Protein AF-A0A5Z0FAA7-F1 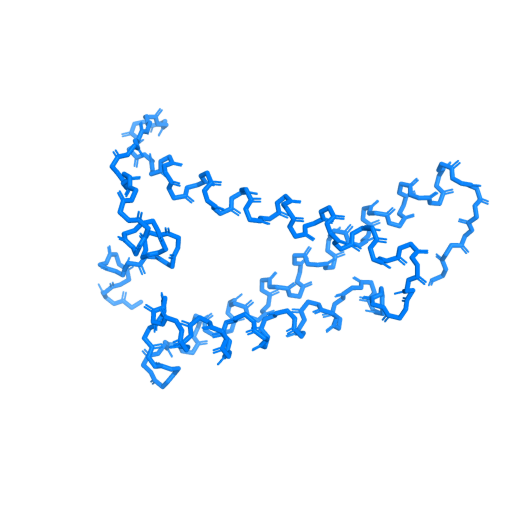(afdb_monomer_lite)

InterPro domains:
  IPR009898 Protein of unknown function DUF1440 [PF07274] (6-116)

Radius of gyration: 17.25 Å; chains: 1; bounding box: 45×29×44 Å

pLDDT: mean 91.96, std 7.41, range [58.94, 97.56]

Foldseek 3Di:
DVCPVVDDALLLVVCVVVVHDQQDWDDDPNDTDRPSSVCSVVVVLVVVLVVCLVVCVVPVVCCPVHNLVVLQVCLCCPVVPPCVVVVSDPHPVPDDPVRNVCSSVVSSVSSNVSSVVSQVVCCVVVVDHDD

Sequence (131 aa):
PADALERVTPPKIFLEQLGLPTDWTYMFSGMQMPLSIFIVHVGFSIIFGVAYCMIAEKWHRITMWQGAVFGFFVYLFAHVIIMPLIAEVPPLSEIPFDEHLSEIFGHIVWLWGMEIVRRDIRNRITKEIEE

Secondary structure (DSSP, 8-state):
-TTTTTPPPHHHHHHHHTT-----EEEETTEEEEHHHHHHHHHHHHHHHHHHHHHHTT-GGGGTTTTHHHHHHHHIIIIIIIHHHTTSS--TTTS-HHHHHHHHHHHHHHHHHHHHHHHHHHHHHH-----

Structure (mmCIF, N/CA/C/O backbone):
data_AF-A0A5Z0FAA7-F1
#
_entry.id   AF-A0A5Z0FAA7-F1
#
loop_
_atom_site.group_PDB
_atom_site.id
_atom_site.type_symbol
_atom_site.label_atom_id
_atom_site.label_alt_id
_atom_site.label_comp_id
_atom_site.label_asym_id
_atom_site.label_entity_id
_atom_site.label_seq_id
_atom_site.pdbx_PDB_ins_code
_atom_site.Cartn_x
_atom_site.Cartn_y
_atom_site.Cartn_z
_atom_site.occupancy
_atom_site.B_iso_or_equiv
_atom_site.auth_seq_id
_atom_site.auth_comp_id
_atom_site.auth_asym_id
_atom_site.auth_atom_id
_atom_site.pdbx_PDB_model_num
ATOM 1 N N . PRO A 1 1 ? 10.559 -15.622 -10.591 1.00 58.94 1 PRO A N 1
ATOM 2 C CA . PRO A 1 1 ? 10.719 -16.097 -11.992 1.00 58.94 1 PRO A CA 1
ATOM 3 C C . PRO A 1 1 ? 11.914 -15.372 -12.638 1.00 58.94 1 PRO A C 1
ATOM 5 O O . PRO A 1 1 ? 12.379 -14.390 -12.065 1.00 58.94 1 PRO A O 1
ATOM 8 N N . ALA A 1 2 ? 12.477 -15.892 -13.734 1.00 63.31 2 ALA A N 1
ATOM 9 C CA . ALA A 1 2 ? 13.756 -15.404 -14.278 1.00 63.31 2 ALA A CA 1
ATOM 10 C C . ALA A 1 2 ? 13.716 -13.938 -14.766 1.00 63.31 2 ALA A C 1
ATOM 12 O O . ALA A 1 2 ? 14.742 -13.271 -14.772 1.00 63.31 2 ALA A O 1
ATOM 13 N N . ASP A 1 3 ? 12.528 -13.436 -15.096 1.00 69.62 3 ASP A N 1
ATOM 14 C CA . ASP A 1 3 ? 12.212 -12.078 -15.560 1.00 69.62 3 ASP A CA 1
ATOM 15 C C . ASP A 1 3 ? 11.915 -11.083 -14.422 1.00 69.62 3 ASP A C 1
ATOM 17 O O . ASP A 1 3 ? 11.668 -9.909 -14.676 1.00 69.62 3 ASP A O 1
ATOM 21 N N . ALA A 1 4 ? 11.911 -11.519 -13.157 1.00 66.12 4 ALA A N 1
ATOM 22 C CA . ALA A 1 4 ? 11.438 -10.692 -12.041 1.00 66.12 4 ALA A CA 1
ATOM 23 C C . ALA A 1 4 ? 12.217 -9.372 -11.874 1.00 66.12 4 ALA A C 1
ATOM 25 O O . ALA A 1 4 ? 11.662 -8.392 -11.388 1.00 66.12 4 ALA A O 1
ATOM 26 N N . LEU A 1 5 ? 13.487 -9.337 -12.290 1.00 68.56 5 LEU A N 1
ATOM 27 C CA . LEU A 1 5 ? 14.327 -8.135 -12.246 1.00 68.56 5 LEU A CA 1
ATOM 28 C C . LEU A 1 5 ? 14.037 -7.145 -13.385 1.00 68.56 5 LEU A C 1
ATOM 30 O O . LEU A 1 5 ? 14.441 -5.990 -13.299 1.00 68.56 5 LEU A O 1
ATOM 34 N N . GLU A 1 6 ? 13.356 -7.589 -14.440 1.00 72.94 6 GLU A N 1
ATOM 35 C CA . GLU A 1 6 ? 13.018 -6.777 -15.614 1.00 72.94 6 GLU A CA 1
ATOM 36 C C . GLU A 1 6 ? 11.605 -6.189 -15.525 1.00 72.94 6 GLU A C 1
ATOM 38 O O . GLU A 1 6 ? 11.244 -5.313 -16.314 1.00 72.94 6 GLU A O 1
ATOM 43 N N . ARG A 1 7 ? 10.800 -6.631 -14.548 1.00 74.12 7 ARG A N 1
ATOM 44 C CA . ARG A 1 7 ? 9.435 -6.134 -14.377 1.00 74.12 7 ARG A CA 1
ATOM 45 C C . ARG A 1 7 ? 9.415 -4.677 -13.958 1.00 74.12 7 ARG A C 1
ATOM 47 O O . ARG A 1 7 ? 10.068 -4.249 -13.006 1.00 74.12 7 ARG A O 1
ATOM 54 N N . VAL A 1 8 ? 8.590 -3.924 -14.670 1.00 83.62 8 VAL A N 1
ATOM 55 C CA . VAL A 1 8 ? 8.280 -2.539 -14.348 1.00 83.62 8 VAL A CA 1
ATOM 56 C C . VAL A 1 8 ? 7.220 -2.537 -13.254 1.00 83.62 8 VAL A C 1
ATOM 58 O O . VAL A 1 8 ? 6.223 -3.248 -13.346 1.00 83.62 8 VAL A O 1
ATOM 61 N N . THR A 1 9 ? 7.442 -1.756 -12.202 1.00 89.44 9 THR A N 1
ATOM 62 C CA . THR A 1 9 ? 6.490 -1.663 -11.096 1.00 89.44 9 THR A CA 1
ATOM 63 C C . THR A 1 9 ? 5.352 -0.697 -11.442 1.00 89.44 9 THR A C 1
ATOM 65 O O . THR A 1 9 ? 5.593 0.303 -12.129 1.00 89.44 9 THR A O 1
ATOM 68 N N . PRO A 1 10 ? 4.131 -0.914 -10.925 1.00 92.50 10 PRO A N 1
ATOM 69 C CA . PRO A 1 10 ? 3.013 -0.010 -11.186 1.00 92.50 10 PRO A CA 1
ATOM 70 C C . PRO A 1 10 ? 3.283 1.461 -10.828 1.00 92.50 10 PRO A C 1
ATOM 72 O O . PRO A 1 10 ? 2.966 2.324 -11.640 1.00 92.50 10 PRO A O 1
ATOM 75 N N . PRO A 1 11 ? 3.967 1.800 -9.710 1.00 94.25 11 PRO A N 1
ATOM 76 C CA . PRO A 1 11 ? 4.319 3.191 -9.423 1.00 94.25 11 PRO A CA 1
ATOM 77 C C . PRO A 1 11 ? 5.216 3.836 -10.486 1.00 94.25 11 PRO A C 1
ATOM 79 O O . PRO A 1 11 ? 5.132 5.042 -10.707 1.00 94.25 11 PRO A O 1
ATOM 82 N N . LYS A 1 12 ? 6.080 3.052 -11.146 1.00 94.12 12 LYS A N 1
ATOM 83 C CA . LYS A 1 12 ? 6.895 3.549 -12.256 1.00 94.12 12 LYS A CA 1
ATOM 84 C C . LYS A 1 12 ? 6.023 3.823 -13.484 1.00 94.12 12 LYS A C 1
ATOM 86 O O . LYS A 1 12 ? 6.138 4.906 -14.046 1.00 94.12 12 LYS A O 1
ATOM 91 N N . ILE A 1 13 ? 5.126 2.901 -13.845 1.00 94.81 13 ILE A N 1
ATOM 92 C CA . ILE A 1 13 ? 4.186 3.090 -14.965 1.00 94.81 13 ILE A CA 1
ATOM 93 C C . ILE A 1 13 ? 3.288 4.306 -14.711 1.00 94.81 13 ILE A C 1
ATOM 95 O O . ILE A 1 13 ? 3.133 5.144 -15.591 1.00 94.81 13 ILE A O 1
ATOM 99 N N . PHE A 1 14 ? 2.768 4.462 -13.494 1.00 95.25 14 PHE A N 1
ATOM 100 C CA . PHE A 1 14 ? 1.967 5.619 -13.093 1.00 95.25 14 PHE A CA 1
ATOM 101 C C . PHE A 1 14 ? 2.708 6.948 -13.315 1.00 95.25 14 PHE A C 1
ATOM 103 O O . PHE A 1 14 ? 2.160 7.885 -13.894 1.00 95.25 14 PHE A O 1
ATOM 110 N N . LEU A 1 15 ? 3.980 7.036 -12.909 1.00 96.31 15 LEU A N 1
ATOM 111 C CA . LEU A 1 15 ? 4.800 8.225 -13.165 1.00 96.31 15 LEU A CA 1
ATOM 112 C C . LEU A 1 15 ? 5.024 8.460 -14.664 1.00 96.31 15 LEU A C 1
ATOM 114 O O . LEU A 1 15 ? 4.906 9.599 -15.115 1.00 96.31 15 LEU A O 1
ATOM 118 N N . GLU A 1 16 ? 5.297 7.407 -15.438 1.00 95.81 16 GLU A N 1
ATOM 119 C CA . GLU A 1 16 ? 5.469 7.492 -16.895 1.00 95.81 16 GLU A CA 1
ATOM 120 C C . GLU A 1 16 ? 4.192 7.989 -17.589 1.00 95.81 16 GLU A C 1
ATOM 122 O O . GLU A 1 16 ? 4.263 8.879 -18.438 1.00 95.81 16 GLU A O 1
ATOM 127 N N . GLN A 1 17 ? 3.019 7.494 -17.182 1.00 95.50 17 GLN A N 1
ATOM 128 C CA . GLN A 1 17 ? 1.716 7.943 -17.686 1.00 95.50 17 GLN A CA 1
ATOM 129 C C . GLN A 1 17 ? 1.450 9.426 -17.387 1.00 95.50 17 GLN A C 1
ATOM 131 O O . GLN A 1 17 ? 0.822 10.118 -18.190 1.00 95.50 17 GLN A O 1
ATOM 136 N N . LEU A 1 18 ? 1.954 9.932 -16.258 1.00 96.06 18 LEU A N 1
ATOM 137 C CA . LEU A 1 18 ? 1.875 11.347 -15.887 1.00 96.06 18 LEU A CA 1
ATOM 138 C C . LEU A 1 18 ? 2.982 12.214 -16.510 1.00 96.06 18 LEU A C 1
ATOM 140 O O . LEU A 1 18 ? 2.977 13.431 -16.318 1.00 96.06 18 LEU A O 1
ATOM 144 N N . GLY A 1 19 ? 3.938 11.622 -17.234 1.00 96.25 19 GLY A N 1
ATOM 145 C CA . GLY A 1 19 ? 5.106 12.332 -17.762 1.00 96.25 19 GLY A CA 1
ATOM 146 C C . GLY A 1 19 ? 6.040 12.863 -16.667 1.00 96.25 19 GLY A C 1
ATOM 147 O O . GLY A 1 19 ? 6.712 13.876 -16.866 1.00 96.25 19 GLY A O 1
ATOM 148 N N . LEU A 1 20 ? 6.053 12.217 -15.499 1.00 96.25 20 LEU A N 1
ATOM 149 C CA . LEU A 1 20 ? 6.859 12.590 -14.339 1.00 96.25 20 LEU A CA 1
ATOM 150 C C . LEU A 1 20 ? 8.188 11.812 -14.296 1.00 96.25 20 LEU A C 1
ATOM 152 O O . LEU A 1 20 ? 8.279 10.703 -14.823 1.00 96.25 20 LEU A O 1
ATOM 156 N N . PRO A 1 21 ? 9.236 12.369 -13.659 1.00 93.69 21 PRO A N 1
ATOM 157 C CA . PRO A 1 21 ? 10.546 11.727 -13.596 1.00 93.69 21 PRO A CA 1
ATOM 158 C C . PRO A 1 21 ? 10.525 10.435 -12.768 1.00 93.69 21 PRO A C 1
ATOM 160 O O . PRO A 1 21 ? 10.039 10.401 -11.636 1.00 93.69 21 PRO A O 1
ATOM 163 N N . THR A 1 22 ? 11.125 9.378 -13.316 1.00 94.94 22 THR A N 1
ATOM 164 C CA . THR A 1 22 ? 11.258 8.058 -12.675 1.00 94.94 22 THR A CA 1
ATOM 165 C C . THR A 1 22 ? 12.680 7.745 -12.217 1.00 94.94 22 THR A C 1
ATOM 167 O O . THR A 1 22 ? 12.905 6.718 -11.585 1.00 94.94 22 THR A O 1
ATOM 170 N N . ASP A 1 23 ? 13.646 8.601 -12.526 1.00 94.31 23 ASP A N 1
ATOM 171 C CA . ASP A 1 23 ? 15.089 8.372 -12.397 1.00 94.31 23 ASP A CA 1
ATOM 172 C C . ASP A 1 23 ? 15.691 8.889 -11.082 1.00 94.31 23 ASP A C 1
ATOM 174 O O . ASP A 1 23 ? 16.888 8.735 -10.835 1.00 94.31 23 ASP A O 1
ATOM 178 N N . TRP A 1 24 ? 14.875 9.481 -10.207 1.00 96.00 24 TRP A N 1
ATOM 179 C CA . TRP A 1 24 ? 15.346 9.927 -8.902 1.00 96.00 24 TRP A CA 1
ATOM 180 C C . TRP A 1 24 ? 15.758 8.735 -8.051 1.00 96.00 24 TRP A C 1
ATOM 182 O O . TRP A 1 24 ? 14.961 7.838 -7.769 1.00 96.00 24 TRP A O 1
ATOM 192 N N . THR A 1 25 ? 17.009 8.754 -7.607 1.00 96.62 25 THR A N 1
ATOM 193 C CA . THR A 1 25 ? 17.627 7.684 -6.830 1.00 96.62 25 THR A CA 1
ATOM 194 C C . THR A 1 25 ? 18.402 8.249 -5.645 1.00 96.62 25 THR A C 1
ATOM 196 O O . THR A 1 25 ? 18.752 9.429 -5.608 1.00 96.62 25 THR A O 1
ATOM 199 N N . TYR A 1 26 ? 18.669 7.403 -4.654 1.00 94.94 26 TYR A N 1
ATOM 200 C CA . TYR A 1 26 ? 19.605 7.701 -3.571 1.00 94.94 26 TYR A CA 1
ATOM 201 C C . TYR A 1 26 ? 20.463 6.473 -3.255 1.00 94.94 26 TYR A C 1
ATOM 203 O O . TYR A 1 26 ? 20.070 5.341 -3.535 1.00 94.94 26 TYR A O 1
ATOM 211 N N . MET A 1 27 ? 21.643 6.694 -2.674 1.00 97.00 27 MET A N 1
ATOM 212 C CA . MET A 1 27 ? 22.544 5.615 -2.265 1.00 97.00 27 MET A CA 1
ATOM 213 C C . MET A 1 27 ? 22.233 5.173 -0.835 1.00 97.00 27 MET A C 1
ATOM 215 O O . MET A 1 27 ? 22.309 5.978 0.093 1.00 97.00 27 MET A O 1
ATOM 219 N N . PHE A 1 28 ? 21.950 3.886 -0.644 1.00 94.75 28 PHE A N 1
ATOM 220 C CA . PHE A 1 28 ? 21.771 3.273 0.671 1.00 94.75 28 PHE A CA 1
ATOM 221 C C . PHE A 1 28 ? 22.604 1.998 0.771 1.00 94.75 28 PHE A C 1
ATOM 223 O O . PHE A 1 28 ? 22.434 1.081 -0.027 1.00 94.75 28 PHE A O 1
ATOM 230 N N . SER A 1 29 ? 23.533 1.943 1.729 1.00 95.75 29 SER A N 1
ATOM 231 C CA . SER A 1 29 ? 24.419 0.784 1.938 1.00 95.75 29 SER A CA 1
ATOM 232 C C . SER A 1 29 ? 25.124 0.289 0.661 1.00 95.75 29 SER A C 1
ATOM 234 O O . SER A 1 29 ? 25.287 -0.909 0.456 1.00 95.75 29 SER A O 1
ATOM 236 N N . GLY A 1 30 ? 25.529 1.215 -0.218 1.00 94.19 30 GLY A N 1
ATOM 237 C CA . GLY A 1 30 ? 26.195 0.902 -1.489 1.00 94.19 30 GLY A CA 1
ATOM 238 C C . GLY A 1 30 ? 25.263 0.508 -2.643 1.00 94.19 30 GLY A C 1
ATOM 239 O O . GLY A 1 30 ? 25.749 0.285 -3.747 1.00 94.19 30 GLY A O 1
ATOM 240 N N . MET A 1 31 ? 23.946 0.479 -2.426 1.00 92.44 31 MET A N 1
ATOM 241 C CA . MET A 1 31 ? 22.933 0.173 -3.440 1.00 92.44 31 MET A CA 1
ATOM 242 C C . MET A 1 31 ? 22.215 1.451 -3.893 1.00 92.44 31 MET A C 1
ATOM 244 O O . MET A 1 31 ? 21.877 2.298 -3.063 1.00 92.44 31 MET A O 1
ATOM 248 N N . GLN A 1 32 ? 21.962 1.587 -5.200 1.00 94.12 32 GLN A N 1
ATOM 249 C CA . GLN A 1 32 ? 21.078 2.632 -5.730 1.00 94.12 32 GLN A CA 1
ATOM 250 C C . GLN A 1 32 ? 19.623 2.226 -5.509 1.00 94.12 32 GLN A C 1
ATOM 252 O O . GLN A 1 32 ? 19.188 1.177 -5.979 1.00 94.12 32 GLN A O 1
ATOM 257 N N . MET A 1 33 ? 18.874 3.072 -4.811 1.00 93.62 33 MET A N 1
ATOM 258 C CA . MET A 1 33 ? 17.475 2.837 -4.476 1.00 93.62 33 MET A CA 1
ATOM 259 C C . MET A 1 33 ? 16.574 3.813 -5.247 1.00 93.62 33 MET A C 1
ATOM 261 O O . MET A 1 33 ? 16.901 5.002 -5.303 1.00 93.62 33 MET A O 1
ATOM 265 N N . PRO A 1 34 ? 15.447 3.359 -5.825 1.00 94.25 34 PRO A N 1
ATOM 266 C CA . PRO A 1 34 ? 14.579 4.192 -6.656 1.00 94.25 34 PRO A CA 1
ATOM 267 C C . PRO A 1 34 ? 13.672 5.094 -5.801 1.00 94.25 34 PRO A C 1
ATOM 269 O O . PRO A 1 34 ? 12.574 4.711 -5.396 1.00 94.25 34 PRO A O 1
ATOM 272 N N . LEU A 1 35 ? 14.135 6.315 -5.528 1.00 95.38 35 LEU A N 1
ATOM 273 C CA . LEU A 1 35 ? 13.444 7.287 -4.677 1.00 95.38 35 LEU A CA 1
ATOM 274 C C . LEU A 1 35 ? 12.067 7.672 -5.231 1.00 95.38 35 LEU A C 1
ATOM 276 O O . LEU A 1 35 ? 11.102 7.717 -4.474 1.00 95.38 35 LEU A O 1
ATOM 280 N N . SER A 1 36 ? 11.979 7.932 -6.536 1.00 95.25 36 SER A N 1
ATOM 281 C CA . SER A 1 36 ? 10.733 8.274 -7.244 1.00 95.25 36 SER A CA 1
ATOM 282 C C . SER A 1 36 ? 9.623 7.247 -6.974 1.00 95.25 36 SER A C 1
ATOM 284 O O . SER A 1 36 ? 8.522 7.600 -6.554 1.00 95.25 36 SER A O 1
ATOM 286 N N . ILE A 1 37 ? 9.948 5.962 -7.132 1.00 94.81 37 ILE A N 1
ATOM 287 C CA . ILE A 1 37 ? 9.042 4.824 -6.930 1.00 94.81 37 ILE A CA 1
ATOM 288 C C . ILE A 1 37 ? 8.609 4.737 -5.461 1.00 94.81 37 ILE A C 1
ATOM 290 O O . ILE A 1 37 ? 7.425 4.554 -5.171 1.00 94.81 37 ILE A O 1
ATOM 294 N N . PHE A 1 38 ? 9.544 4.909 -4.522 1.00 94.81 38 PHE A N 1
ATOM 295 C CA . PHE A 1 38 ? 9.236 4.874 -3.091 1.00 94.81 38 PHE A CA 1
ATOM 296 C C . PHE A 1 38 ? 8.345 6.029 -2.645 1.00 94.81 38 PHE A C 1
ATOM 298 O O . PHE A 1 38 ? 7.442 5.807 -1.840 1.00 94.81 38 PHE A O 1
ATOM 305 N N . ILE A 1 39 ? 8.548 7.236 -3.180 1.00 96.06 39 ILE A N 1
ATOM 306 C CA . ILE A 1 39 ? 7.685 8.388 -2.892 1.00 96.06 39 ILE A CA 1
ATOM 307 C C . ILE A 1 39 ? 6.242 8.076 -3.280 1.00 96.06 39 ILE A C 1
ATOM 309 O O . ILE A 1 39 ? 5.339 8.304 -2.477 1.00 96.06 39 ILE A O 1
ATOM 313 N N . VAL A 1 40 ? 6.021 7.522 -4.474 1.00 95.88 40 VAL A N 1
ATOM 314 C CA . VAL A 1 40 ? 4.673 7.159 -4.930 1.00 95.88 40 VAL A CA 1
ATOM 315 C C . VAL A 1 40 ? 4.078 6.072 -4.041 1.00 95.88 40 VAL A C 1
ATOM 317 O O . VAL A 1 40 ? 2.960 6.231 -3.561 1.00 95.88 40 VAL A O 1
ATOM 320 N N . HIS A 1 41 ? 4.824 5.004 -3.754 1.00 93.12 41 HIS A N 1
ATOM 321 C CA . HIS A 1 41 ? 4.315 3.877 -2.970 1.00 93.12 41 HIS A CA 1
ATOM 322 C C . HIS A 1 41 ? 3.969 4.264 -1.516 1.00 93.12 41 HIS A C 1
ATOM 324 O O . HIS A 1 41 ? 2.891 3.943 -1.003 1.00 93.12 41 HIS A O 1
ATOM 330 N N . VAL A 1 42 ? 4.854 5.015 -0.851 1.00 94.62 42 VAL A N 1
ATOM 331 C CA . VAL A 1 42 ? 4.626 5.505 0.519 1.00 94.62 42 VAL A CA 1
ATOM 332 C C . VAL A 1 42 ? 3.544 6.583 0.536 1.00 94.62 42 VAL A C 1
ATOM 334 O O . VAL A 1 42 ? 2.665 6.557 1.396 1.00 94.62 42 VAL A O 1
ATOM 337 N N . GLY A 1 43 ? 3.568 7.512 -0.422 1.00 96.44 43 GLY A N 1
ATOM 338 C CA . GLY A 1 43 ? 2.575 8.577 -0.541 1.00 96.44 43 GLY A CA 1
ATOM 339 C C . GLY A 1 43 ? 1.166 8.029 -0.749 1.00 96.44 43 GLY A C 1
ATOM 340 O O . GLY A 1 43 ? 0.244 8.436 -0.044 1.00 96.44 43 GLY A O 1
ATOM 341 N N . PHE A 1 44 ? 1.017 7.044 -1.637 1.00 93.50 44 PHE A N 1
ATOM 342 C CA . PHE A 1 44 ? -0.227 6.302 -1.831 1.00 93.50 44 PHE A CA 1
ATOM 343 C C . PHE A 1 44 ? -0.722 5.717 -0.503 1.00 93.50 44 PHE A C 1
ATOM 345 O O . PHE A 1 44 ? -1.846 5.990 -0.083 1.00 93.50 44 PHE A O 1
ATOM 352 N N . SER A 1 45 ? 0.147 5.002 0.217 1.00 93.75 45 SER A N 1
ATOM 353 C CA . SER A 1 45 ? -0.204 4.386 1.501 1.00 93.75 45 SER A CA 1
ATOM 354 C C . SER A 1 45 ? -0.672 5.406 2.545 1.00 93.75 45 SER A C 1
ATOM 356 O O . SER A 1 45 ? -1.641 5.153 3.261 1.00 93.75 45 SER A O 1
ATOM 358 N N . ILE A 1 46 ? -0.023 6.573 2.626 1.00 95.56 46 ILE A N 1
ATOM 359 C CA . ILE A 1 46 ? -0.411 7.645 3.555 1.00 95.56 46 ILE A CA 1
ATOM 360 C C . ILE A 1 46 ? -1.778 8.221 3.179 1.00 95.56 46 ILE A C 1
ATOM 362 O O . ILE A 1 46 ? -2.642 8.348 4.046 1.00 95.56 46 ILE A O 1
ATOM 366 N N . ILE A 1 47 ? -1.990 8.557 1.903 1.00 96.19 47 ILE A N 1
ATOM 367 C CA . ILE A 1 47 ? -3.242 9.160 1.424 1.00 96.19 47 ILE A CA 1
ATOM 368 C C . ILE A 1 47 ? -4.420 8.224 1.700 1.00 96.19 47 ILE A C 1
ATOM 370 O O . ILE A 1 47 ? -5.405 8.633 2.320 1.00 96.19 47 ILE A O 1
ATOM 374 N N . PH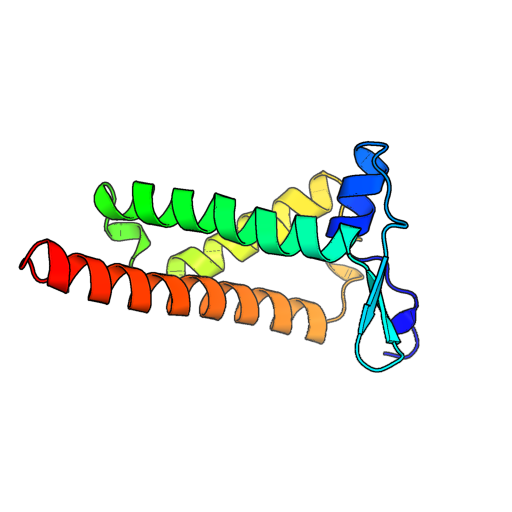E A 1 48 ? -4.305 6.960 1.290 1.00 93.50 48 PHE A N 1
ATOM 375 C CA . PHE A 1 48 ? -5.359 5.974 1.510 1.00 93.50 48 PHE A CA 1
ATOM 376 C C . PHE A 1 48 ? -5.529 5.629 2.985 1.00 93.50 48 PHE A C 1
ATOM 378 O O . PHE A 1 48 ? -6.659 5.434 3.425 1.00 93.50 48 PHE A O 1
ATOM 385 N N . GLY A 1 49 ? -4.451 5.622 3.771 1.00 94.69 49 GLY A N 1
ATOM 386 C CA . GLY A 1 49 ? -4.548 5.375 5.203 1.00 94.69 49 GLY A CA 1
ATOM 387 C C . GLY A 1 49 ? -5.279 6.481 5.960 1.00 94.69 49 GLY A C 1
ATOM 388 O O . GLY A 1 49 ? -6.159 6.201 6.772 1.00 94.69 49 GLY A O 1
ATOM 389 N N . VAL A 1 50 ? -4.995 7.748 5.646 1.00 95.50 50 VAL A N 1
ATOM 390 C CA . VAL A 1 50 ? -5.747 8.886 6.199 1.00 95.50 50 VAL A CA 1
ATOM 391 C C . VAL A 1 50 ? -7.213 8.811 5.776 1.00 95.50 50 VAL A C 1
ATOM 393 O O . VAL A 1 50 ? -8.097 8.940 6.624 1.00 95.50 50 VAL A O 1
ATOM 396 N N . ALA A 1 51 ? -7.484 8.551 4.492 1.00 94.56 51 ALA A N 1
ATOM 397 C CA . ALA A 1 51 ? -8.847 8.403 3.991 1.00 94.56 51 ALA A CA 1
ATOM 398 C C . ALA A 1 51 ? -9.599 7.273 4.713 1.00 94.56 51 ALA A C 1
ATOM 400 O O . ALA A 1 51 ? -10.714 7.487 5.185 1.00 94.56 51 ALA A O 1
ATOM 401 N N . TYR A 1 52 ? -8.974 6.104 4.869 1.00 94.50 52 TYR A N 1
ATOM 402 C CA . TYR A 1 52 ? -9.532 4.976 5.607 1.00 94.50 52 TYR A CA 1
ATOM 403 C C . TYR A 1 52 ? -9.869 5.364 7.051 1.00 94.50 52 TYR A C 1
ATOM 405 O O . TYR A 1 52 ? -11.011 5.189 7.467 1.00 94.50 52 TYR A O 1
ATOM 413 N N . CYS A 1 53 ? -8.935 5.975 7.786 1.00 93.75 53 CYS A N 1
ATOM 414 C CA . CYS A 1 53 ? -9.168 6.418 9.162 1.00 93.75 53 CYS A CA 1
ATOM 415 C C . CYS A 1 53 ? -10.344 7.403 9.277 1.00 93.75 53 CYS A C 1
ATOM 417 O O . CYS A 1 53 ? -11.145 7.301 10.206 1.00 93.75 53 CYS A O 1
ATOM 419 N N . MET A 1 54 ? -10.477 8.334 8.327 1.00 93.25 54 MET A N 1
ATOM 420 C CA . MET A 1 54 ? -11.586 9.293 8.295 1.00 93.25 54 MET A CA 1
ATOM 421 C C . MET A 1 54 ? -12.937 8.630 8.001 1.00 93.25 54 MET A C 1
ATOM 423 O O . MET A 1 54 ? -13.954 9.033 8.568 1.00 93.25 54 MET A O 1
ATOM 427 N N . ILE A 1 55 ? -12.969 7.646 7.098 1.00 93.94 55 ILE A N 1
ATOM 428 C CA . ILE A 1 55 ? -14.200 6.924 6.752 1.00 93.94 55 ILE A CA 1
ATOM 429 C C . ILE A 1 55 ? -14.584 5.977 7.892 1.00 93.94 55 ILE A C 1
ATOM 431 O O . ILE A 1 55 ? -15.763 5.916 8.234 1.00 93.94 55 ILE A O 1
ATOM 435 N N . ALA A 1 56 ? -13.615 5.303 8.518 1.00 93.56 56 ALA A N 1
ATOM 436 C CA . ALA A 1 56 ? -13.833 4.366 9.619 1.00 93.56 56 ALA A CA 1
ATOM 437 C C . ALA A 1 56 ? -14.566 5.022 10.797 1.00 93.56 56 ALA A C 1
ATOM 439 O O . ALA A 1 56 ? -15.500 4.431 11.326 1.00 93.56 56 ALA A O 1
ATOM 440 N N . GLU A 1 57 ? -14.237 6.278 11.121 1.00 90.38 57 GLU A N 1
ATOM 441 C CA . GLU A 1 57 ? -14.898 7.027 12.202 1.00 90.38 57 GLU A CA 1
ATOM 442 C C . GLU A 1 57 ? -16.398 7.263 11.950 1.00 90.38 57 GLU A C 1
ATOM 444 O O . GLU A 1 57 ? -17.190 7.400 12.878 1.00 90.38 57 GLU A O 1
ATOM 449 N N . LYS A 1 58 ? -16.816 7.320 10.680 1.00 90.12 58 LYS A N 1
ATOM 450 C CA . LYS A 1 58 ? -18.226 7.519 10.308 1.00 90.12 58 LYS A CA 1
ATOM 451 C C . LYS A 1 58 ? -18.928 6.207 9.981 1.00 90.12 58 LYS A C 1
ATOM 453 O O . LYS A 1 58 ? -20.124 6.068 10.232 1.00 90.12 58 LYS A O 1
ATOM 458 N N . TRP A 1 59 ? -18.209 5.258 9.388 1.00 91.75 59 TRP A N 1
ATOM 459 C CA . TRP A 1 59 ? -18.7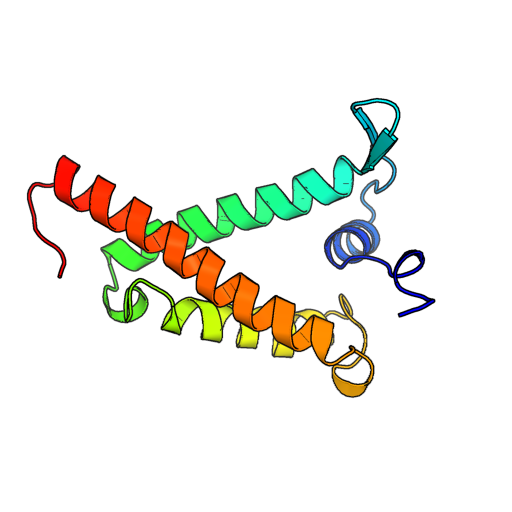50 4.022 8.843 1.00 91.75 59 TRP A CA 1
ATOM 460 C C . TRP A 1 59 ? -17.984 2.801 9.363 1.00 91.75 59 TRP A C 1
ATOM 462 O O . TRP A 1 59 ? -17.271 2.124 8.629 1.00 91.75 59 TRP A O 1
ATOM 472 N N . HIS A 1 60 ? -18.266 2.435 10.610 1.00 87.38 60 HIS A N 1
ATOM 473 C CA . HIS A 1 60 ? -17.673 1.300 11.326 1.00 87.38 60 HIS A CA 1
ATOM 474 C C . HIS A 1 60 ? -17.738 -0.054 10.589 1.00 87.38 60 HIS A C 1
ATOM 476 O O . HIS A 1 60 ? -16.917 -0.926 10.814 1.00 87.38 60 HIS A O 1
ATOM 482 N N . ARG A 1 61 ? -18.664 -0.275 9.642 1.00 90.25 61 ARG A N 1
ATOM 483 C CA . ARG A 1 61 ? -18.684 -1.539 8.867 1.00 90.25 61 ARG A CA 1
ATOM 484 C C . ARG A 1 61 ? -17.386 -1.816 8.100 1.00 90.25 61 ARG A C 1
ATOM 486 O O . ARG A 1 61 ? -17.125 -2.979 7.805 1.00 90.25 61 ARG A O 1
ATOM 493 N N . ILE A 1 62 ? -16.598 -0.793 7.762 1.00 91.44 62 ILE A N 1
ATOM 494 C CA . ILE A 1 62 ? -15.325 -0.999 7.058 1.00 91.44 62 ILE A CA 1
ATOM 495 C C . ILE A 1 62 ? -14.228 -1.559 7.976 1.00 91.44 62 ILE A C 1
ATOM 497 O O . ILE A 1 62 ? -13.252 -2.102 7.473 1.00 91.44 62 ILE A O 1
ATOM 501 N N . THR A 1 63 ? -14.397 -1.485 9.301 1.00 93.12 63 THR A N 1
ATOM 502 C CA . THR A 1 63 ? -13.429 -1.992 10.289 1.00 93.12 63 THR A CA 1
ATOM 503 C C . THR A 1 63 ? -13.618 -3.486 10.581 1.00 93.12 63 THR A C 1
ATOM 505 O O . THR A 1 63 ? -12.890 -4.075 11.381 1.00 93.12 63 THR A O 1
ATOM 508 N N . MET A 1 64 ? -14.554 -4.150 9.888 1.00 93.12 64 MET A N 1
ATOM 509 C CA . MET A 1 64 ? -14.875 -5.567 10.068 1.00 93.12 64 MET A CA 1
ATOM 510 C C . MET A 1 64 ? -13.639 -6.471 9.940 1.00 93.12 64 MET A C 1
ATOM 512 O O . MET A 1 64 ? -12.848 -6.335 9.005 1.00 93.12 64 MET A O 1
ATOM 516 N N . TRP A 1 65 ? -13.510 -7.430 10.869 1.00 94.50 65 TRP A N 1
ATOM 517 C CA . TRP A 1 65 ? -12.322 -8.285 11.010 1.00 94.50 65 TRP A CA 1
ATOM 518 C C . TRP A 1 65 ? -11.034 -7.465 11.117 1.00 94.50 65 TRP A C 1
ATOM 520 O O . TRP A 1 65 ? -10.019 -7.803 10.513 1.00 94.50 65 TRP A O 1
ATOM 530 N N . GLN A 1 66 ? -11.100 -6.369 11.878 1.00 93.44 66 GLN A N 1
ATOM 531 C CA . GLN A 1 66 ? -10.006 -5.414 12.022 1.00 93.44 66 GLN A CA 1
ATOM 532 C C . GLN A 1 66 ? -9.548 -4.920 10.645 1.00 93.44 66 GLN A C 1
ATOM 534 O O . GLN A 1 66 ? -8.375 -4.971 10.340 1.00 93.44 66 GLN A O 1
ATOM 539 N N . GLY A 1 67 ? -10.470 -4.527 9.767 1.00 93.69 67 GLY A N 1
ATOM 540 C CA . GLY A 1 67 ? -10.155 -3.982 8.441 1.00 93.69 67 GLY A CA 1
ATOM 541 C C . GLY A 1 67 ? -9.742 -5.015 7.383 1.00 93.69 67 GLY A C 1
ATOM 542 O O . GLY A 1 67 ? -9.647 -4.662 6.208 1.00 93.69 67 GLY A O 1
ATOM 543 N N . ALA A 1 68 ? -9.562 -6.294 7.734 1.00 95.62 68 ALA A N 1
ATOM 544 C CA . ALA A 1 68 ? -9.134 -7.336 6.793 1.00 95.62 68 ALA A CA 1
ATOM 545 C C . ALA A 1 68 ? -10.110 -7.519 5.616 1.00 95.62 68 ALA A C 1
ATOM 547 O O . ALA A 1 68 ? -9.691 -7.644 4.464 1.00 95.62 68 ALA A O 1
ATOM 548 N N . VAL A 1 69 ? -11.421 -7.488 5.892 1.00 95.00 69 VAL A N 1
ATOM 549 C CA . VAL A 1 69 ? -12.454 -7.593 4.846 1.00 95.00 69 VAL A CA 1
ATOM 550 C C . VAL A 1 69 ? -12.370 -6.407 3.892 1.00 95.00 69 VAL A C 1
ATOM 552 O O . VAL A 1 69 ? -12.471 -6.577 2.679 1.00 95.00 69 VAL A O 1
ATOM 555 N N . PHE A 1 70 ? -12.153 -5.205 4.424 1.00 94.94 70 PHE A N 1
ATOM 556 C CA . PHE A 1 70 ? -12.003 -4.018 3.596 1.00 94.94 70 PHE A CA 1
ATOM 557 C C . PHE A 1 70 ? -10.715 -4.066 2.766 1.00 94.94 70 PHE A C 1
ATOM 559 O O . PHE A 1 70 ? -10.762 -3.758 1.580 1.00 94.94 70 PHE A O 1
ATOM 566 N N . GLY A 1 71 ? -9.605 -4.553 3.331 1.00 95.62 71 GLY A N 1
ATOM 567 C CA . GLY A 1 71 ? -8.353 -4.790 2.603 1.00 95.62 71 GLY A CA 1
ATOM 568 C C . GLY A 1 71 ? -8.530 -5.690 1.378 1.00 95.62 71 GLY A C 1
ATOM 569 O O . GLY A 1 71 ? -8.038 -5.360 0.301 1.00 95.62 71 GLY A O 1
ATOM 570 N N . PHE A 1 72 ? -9.318 -6.766 1.490 1.00 96.62 72 PHE A N 1
ATOM 571 C CA . PHE A 1 72 ? -9.674 -7.601 0.336 1.00 96.62 72 PHE A CA 1
ATOM 572 C C . PHE A 1 72 ? -10.406 -6.811 -0.761 1.00 96.62 72 PHE A C 1
ATOM 574 O O . PHE A 1 72 ? -10.076 -6.942 -1.940 1.00 96.62 72 PHE A O 1
ATOM 581 N N . PHE A 1 73 ? -11.386 -5.978 -0.397 1.00 95.44 73 PHE A N 1
ATOM 582 C CA . PHE A 1 73 ? -12.098 -5.159 -1.381 1.00 95.44 73 PHE A CA 1
ATOM 583 C C . PHE A 1 73 ? -11.197 -4.097 -2.010 1.00 95.44 73 PHE A C 1
ATOM 585 O O . PHE A 1 73 ? -11.322 -3.847 -3.204 1.00 95.44 73 PHE A O 1
ATOM 592 N N . VAL A 1 74 ? -10.270 -3.506 -1.251 1.00 94.44 74 VAL A N 1
ATOM 593 C CA . VAL A 1 74 ? -9.270 -2.586 -1.809 1.00 94.44 74 VAL A CA 1
ATOM 594 C C . VAL A 1 74 ? -8.411 -3.302 -2.848 1.00 94.44 74 VAL A C 1
ATOM 596 O O . VAL A 1 74 ? -8.294 -2.794 -3.958 1.00 94.44 74 VAL A O 1
ATOM 599 N N . TYR A 1 75 ? -7.902 -4.502 -2.548 1.00 95.88 75 TYR A N 1
ATOM 600 C CA . TYR A 1 75 ? -7.201 -5.337 -3.531 1.00 95.88 75 TYR A CA 1
ATOM 601 C C . TYR A 1 75 ? -8.060 -5.593 -4.778 1.00 95.88 75 TYR A C 1
ATOM 603 O O . TYR A 1 75 ? -7.614 -5.361 -5.900 1.00 95.88 75 TYR A O 1
ATOM 611 N N . LEU A 1 76 ? -9.311 -6.021 -4.595 1.00 96.25 76 LEU A N 1
ATOM 612 C CA . LEU A 1 76 ? -10.212 -6.322 -5.706 1.00 96.25 76 LEU A CA 1
ATOM 613 C C . LEU A 1 76 ? -10.446 -5.090 -6.596 1.00 96.25 76 LEU A C 1
ATOM 615 O O . LEU A 1 76 ? -10.353 -5.170 -7.817 1.00 96.25 76 LEU A O 1
ATOM 619 N N . PHE A 1 77 ? -10.748 -3.935 -6.009 1.00 95.69 77 PHE A N 1
ATOM 620 C CA . PHE A 1 77 ? -11.017 -2.736 -6.796 1.00 95.69 77 PHE A CA 1
ATOM 621 C C . PHE A 1 77 ? -9.750 -2.154 -7.416 1.00 95.69 77 PHE A C 1
ATOM 623 O O . PHE A 1 77 ? -9.780 -1.791 -8.586 1.00 95.69 77 PHE A O 1
ATOM 630 N N . ALA A 1 78 ? -8.643 -2.082 -6.681 1.00 93.81 78 ALA A N 1
ATOM 631 C CA . ALA A 1 78 ? -7.405 -1.509 -7.191 1.00 93.81 78 ALA A CA 1
ATOM 632 C C . ALA A 1 78 ? -6.703 -2.469 -8.161 1.00 93.81 78 ALA A C 1
ATOM 634 O O . ALA A 1 78 ? -6.622 -2.182 -9.352 1.00 93.81 78 ALA A O 1
ATOM 635 N N . HIS A 1 79 ? -6.268 -3.633 -7.683 1.00 93.81 79 HIS A N 1
ATOM 636 C CA . HIS A 1 79 ? -5.372 -4.522 -8.425 1.00 93.81 79 HIS A CA 1
ATOM 637 C C . HIS A 1 79 ? -6.082 -5.390 -9.463 1.00 93.81 79 HIS A C 1
ATOM 639 O O . HIS A 1 79 ? -5.500 -5.704 -10.497 1.00 93.81 79 HIS A O 1
ATOM 645 N N . VAL A 1 80 ? -7.339 -5.773 -9.223 1.00 94.81 80 VAL A N 1
ATOM 646 C CA . VAL A 1 80 ? -8.079 -6.649 -10.149 1.00 94.81 80 VAL A CA 1
ATOM 647 C C . VAL A 1 80 ? -8.905 -5.850 -11.162 1.00 94.81 80 VAL A C 1
ATOM 649 O O . VAL A 1 80 ? -9.118 -6.323 -12.276 1.00 94.81 80 VAL A O 1
ATOM 652 N N . ILE A 1 81 ? -9.360 -4.641 -10.813 1.00 94.62 81 ILE A N 1
ATOM 653 C CA . ILE A 1 81 ? -10.252 -3.843 -11.671 1.00 94.62 81 ILE A CA 1
ATOM 654 C C . ILE A 1 81 ? -9.551 -2.593 -12.209 1.00 94.62 81 ILE A C 1
ATOM 656 O O . ILE A 1 81 ? -9.386 -2.468 -13.418 1.00 94.62 81 ILE A O 1
ATOM 660 N N . ILE A 1 82 ? -9.155 -1.653 -11.348 1.00 95.38 82 ILE A N 1
ATOM 661 C CA . ILE A 1 82 ? -8.706 -0.320 -11.775 1.00 95.38 82 ILE A CA 1
ATOM 662 C C . ILE A 1 82 ? -7.373 -0.391 -12.515 1.00 95.38 82 ILE A C 1
ATOM 664 O O . ILE A 1 82 ? -7.297 0.100 -13.637 1.00 95.38 82 ILE A O 1
ATOM 668 N N . MET A 1 83 ? -6.348 -1.011 -11.930 1.00 94.81 83 MET A N 1
ATOM 669 C CA . MET A 1 83 ? -4.997 -1.024 -12.498 1.00 94.81 83 MET A CA 1
ATOM 670 C C . MET A 1 83 ? -4.944 -1.665 -13.895 1.00 94.81 83 MET A C 1
ATOM 672 O O . MET A 1 83 ? -4.337 -1.065 -14.785 1.00 94.81 83 MET A O 1
ATOM 676 N N . PRO A 1 84 ? -5.622 -2.803 -14.166 1.00 94.00 84 PRO A N 1
ATOM 677 C CA . PRO A 1 84 ? -5.724 -3.321 -15.530 1.00 94.00 84 PRO A CA 1
ATOM 678 C C . PRO A 1 84 ? -6.460 -2.372 -16.486 1.00 94.00 84 PRO A C 1
ATOM 680 O O . PRO A 1 84 ? -6.052 -2.224 -17.635 1.00 94.00 84 PRO A O 1
ATOM 683 N N . LEU A 1 85 ? -7.528 -1.701 -16.030 1.00 95.19 85 LEU A N 1
ATOM 684 C CA . LEU A 1 85 ? -8.307 -0.776 -16.866 1.00 95.19 85 LEU A CA 1
ATOM 685 C C . LEU A 1 85 ? -7.514 0.467 -17.282 1.00 95.19 85 LEU A C 1
ATOM 687 O O . LEU A 1 85 ? -7.733 0.985 -18.376 1.00 95.19 85 LEU A O 1
ATOM 691 N N . ILE A 1 86 ? -6.605 0.939 -16.428 1.00 95.31 86 ILE A N 1
ATOM 692 C CA . ILE A 1 86 ? -5.730 2.086 -16.713 1.00 95.31 86 ILE A CA 1
ATOM 693 C C . ILE A 1 86 ? -4.353 1.667 -17.245 1.00 95.31 86 ILE A C 1
ATOM 695 O O . ILE A 1 86 ? -3.470 2.509 -17.376 1.00 95.31 86 ILE A O 1
ATOM 699 N N . ALA A 1 87 ? -4.171 0.384 -17.574 1.00 93.50 87 ALA A N 1
ATOM 700 C CA . ALA A 1 87 ? -2.926 -0.176 -18.098 1.00 93.50 87 ALA A CA 1
ATOM 701 C C . ALA A 1 87 ? -1.692 0.066 -17.197 1.00 93.50 87 ALA A C 1
ATOM 703 O O . ALA A 1 87 ? -0.583 0.258 -17.692 1.00 93.50 87 ALA A O 1
ATOM 704 N N . GLU A 1 88 ? -1.880 0.049 -15.874 1.00 92.94 88 GLU A N 1
ATOM 705 C CA . GLU A 1 88 ? -0.786 0.075 -14.888 1.00 92.94 88 GLU A CA 1
ATOM 706 C C . GLU A 1 88 ? -0.159 -1.306 -14.653 1.00 92.94 88 GLU A C 1
ATOM 708 O O . GLU A 1 88 ? 0.961 -1.404 -14.156 1.00 92.94 88 GLU A O 1
ATOM 713 N N . VAL A 1 89 ? -0.874 -2.376 -15.000 1.00 91.81 89 VAL A N 1
ATOM 714 C CA . VAL A 1 89 ? -0.411 -3.769 -14.929 1.00 91.81 89 VAL A CA 1
ATOM 715 C C . VAL A 1 89 ? -0.798 -4.509 -16.209 1.00 91.81 89 VAL A C 1
ATOM 717 O O . VAL A 1 89 ? -1.772 -4.118 -16.865 1.00 91.81 89 VAL A O 1
ATOM 720 N N . PRO A 1 90 ? -0.073 -5.581 -16.583 1.00 88.81 90 PRO A N 1
ATOM 721 C CA . PRO A 1 90 ? -0.500 -6.454 -17.670 1.00 88.81 90 PRO A CA 1
ATOM 722 C C . PRO A 1 90 ? -1.839 -7.147 -17.344 1.00 88.81 90 PRO A C 1
ATOM 724 O O . PRO A 1 90 ? -2.297 -7.126 -16.195 1.00 88.81 90 PRO A O 1
ATOM 727 N N . PRO A 1 91 ? -2.485 -7.791 -18.335 1.00 89.81 91 PRO A N 1
ATOM 728 C CA . PRO A 1 91 ? -3.677 -8.598 -18.099 1.00 89.81 91 PRO A CA 1
ATOM 729 C C . PRO A 1 91 ? -3.483 -9.595 -16.949 1.00 89.81 91 PRO A C 1
ATOM 731 O O . PRO A 1 91 ? -2.442 -10.239 -16.839 1.00 89.81 91 PRO A O 1
ATOM 734 N N . LEU A 1 92 ? -4.513 -9.790 -16.119 1.00 89.81 92 LEU A N 1
ATOM 735 C CA . LEU A 1 92 ? -4.428 -10.635 -14.915 1.00 89.81 92 LEU A CA 1
ATOM 736 C C . LEU A 1 92 ? -3.981 -12.079 -15.196 1.00 89.81 92 LEU A C 1
ATOM 738 O O . LEU A 1 92 ? -3.396 -12.718 -14.327 1.00 89.81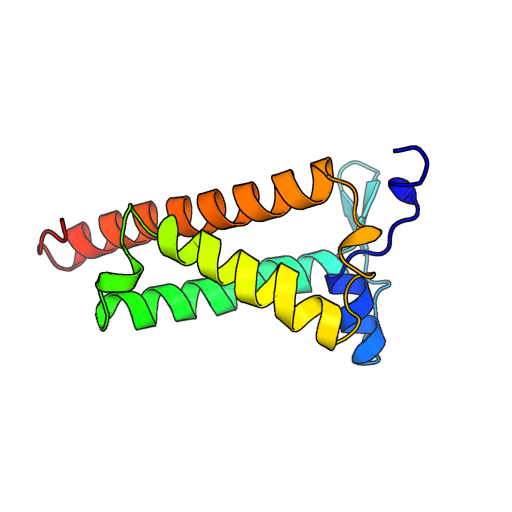 92 LEU A O 1
ATOM 742 N N . SER A 1 93 ? -4.250 -12.592 -16.400 1.00 89.56 93 SER A N 1
ATOM 743 C CA . SER A 1 93 ? -3.818 -13.920 -16.854 1.00 89.56 93 SER A CA 1
ATOM 744 C C . SER A 1 93 ? -2.309 -14.041 -17.080 1.00 89.56 93 SER A C 1
ATOM 746 O O . SER A 1 93 ? -1.799 -15.156 -17.139 1.00 89.56 93 SER A O 1
ATOM 748 N N . GLU A 1 94 ? -1.614 -12.918 -17.249 1.00 90.06 94 GLU A N 1
ATOM 749 C CA . GLU A 1 94 ? -0.164 -12.844 -17.461 1.00 90.06 94 GLU A CA 1
ATOM 750 C C . GLU A 1 94 ? 0.598 -12.606 -16.150 1.00 90.06 94 GLU A C 1
ATOM 752 O O . GLU A 1 94 ? 1.799 -12.863 -16.075 1.00 90.06 94 GLU A O 1
ATOM 757 N N . ILE A 1 95 ? -0.101 -12.161 -15.101 1.00 88.06 95 ILE A N 1
ATOM 758 C CA . ILE A 1 95 ? 0.472 -11.970 -13.769 1.00 88.06 95 ILE A CA 1
ATOM 759 C C . ILE A 1 95 ? 0.643 -13.341 -13.088 1.00 88.06 95 ILE A C 1
ATOM 761 O O . ILE A 1 95 ? -0.324 -14.107 -12.984 1.00 88.06 95 ILE A O 1
ATOM 765 N N . PRO A 1 96 ? 1.851 -13.676 -12.599 1.00 90.75 96 PRO A N 1
ATOM 766 C CA . PRO A 1 96 ? 2.100 -14.932 -11.905 1.00 90.75 96 PRO A CA 1
ATOM 767 C C . PRO A 1 96 ? 1.250 -15.123 -10.646 1.00 90.75 96 PRO A C 1
ATOM 769 O O . PRO A 1 96 ? 0.895 -14.176 -9.947 1.00 90.75 96 PRO A O 1
ATOM 772 N N . PHE A 1 97 ? 0.958 -16.381 -10.316 1.00 91.25 97 PHE A N 1
ATOM 773 C CA . PHE A 1 97 ? 0.130 -16.712 -9.154 1.00 91.25 97 PHE A CA 1
ATOM 774 C C . PHE A 1 97 ? 0.728 -16.243 -7.819 1.00 91.25 97 PHE A C 1
ATOM 776 O O . PHE A 1 97 ? -0.008 -15.799 -6.943 1.00 91.25 97 PHE A O 1
ATOM 783 N N . ASP A 1 98 ? 2.045 -16.342 -7.654 1.00 91.75 98 ASP A N 1
ATOM 784 C CA . ASP A 1 98 ? 2.753 -15.866 -6.465 1.00 91.75 98 ASP A CA 1
ATOM 785 C C . ASP A 1 98 ? 2.597 -14.352 -6.279 1.00 91.75 98 ASP A C 1
ATOM 787 O O . ASP A 1 98 ? 2.422 -13.895 -5.151 1.00 91.75 98 ASP A O 1
ATOM 791 N N . GLU A 1 99 ? 2.563 -13.595 -7.376 1.00 90.00 99 GLU A N 1
ATOM 792 C CA . GLU A 1 99 ? 2.311 -12.155 -7.352 1.00 90.00 99 GLU A CA 1
ATOM 793 C C . GLU A 1 99 ? 0.869 -11.865 -6.918 1.00 90.00 99 GLU A C 1
ATOM 795 O O . GLU A 1 99 ? 0.672 -11.181 -5.915 1.00 90.00 99 GLU A O 1
ATOM 800 N N . HIS A 1 100 ? -0.131 -12.500 -7.545 1.00 91.69 100 HIS A N 1
ATOM 801 C CA . HIS A 1 100 ? -1.537 -12.395 -7.115 1.00 91.69 100 HIS A CA 1
ATOM 802 C C . HIS A 1 100 ? -1.730 -12.715 -5.634 1.00 91.69 100 HIS A C 1
ATOM 804 O O . HIS A 1 100 ? -2.441 -11.997 -4.929 1.00 91.69 100 HIS A O 1
ATOM 810 N N . LEU A 1 101 ? -1.095 -13.791 -5.163 1.00 94.94 101 LEU A N 1
ATOM 811 C CA . LEU A 1 101 ? -1.174 -14.231 -3.775 1.00 94.94 101 LEU A CA 1
ATOM 812 C C . LEU A 1 101 ? -0.514 -13.228 -2.822 1.00 94.94 101 LEU A C 1
ATOM 814 O O . LEU A 1 101 ? -1.047 -12.960 -1.744 1.00 94.94 101 LEU A O 1
ATOM 818 N N . SER A 1 102 ? 0.635 -12.672 -3.207 1.00 94.19 102 SER A N 1
ATOM 819 C CA . SER A 1 102 ? 1.309 -11.648 -2.411 1.00 94.19 102 SER A CA 1
ATOM 820 C C . SER A 1 102 ? 0.511 -10.345 -2.350 1.00 94.19 102 SER A C 1
ATOM 822 O O . SER A 1 102 ? 0.422 -9.758 -1.275 1.00 94.19 102 SER A O 1
ATOM 824 N N . GLU A 1 103 ? -0.145 -9.943 -3.442 1.00 93.38 103 GLU A N 1
ATOM 825 C CA . GLU A 1 103 ? -0.940 -8.716 -3.508 1.00 93.38 103 GLU A CA 1
ATOM 826 C C . GLU A 1 103 ? -2.190 -8.807 -2.629 1.00 93.38 103 GLU A C 1
ATOM 828 O O . GLU A 1 103 ? -2.415 -7.941 -1.782 1.00 93.38 103 GLU A O 1
ATOM 833 N N . ILE A 1 104 ? -2.976 -9.885 -2.742 1.00 96.38 104 ILE A N 1
ATOM 834 C CA . ILE A 1 104 ? -4.163 -10.068 -1.891 1.00 96.38 104 ILE A CA 1
ATOM 835 C C . ILE A 1 104 ? -3.781 -10.141 -0.408 1.00 96.38 104 ILE A C 1
ATOM 837 O O . ILE A 1 104 ? -4.405 -9.485 0.429 1.00 96.38 104 ILE A O 1
ATOM 841 N N . PHE A 1 105 ? -2.739 -10.906 -0.072 1.00 97.50 105 PHE A N 1
ATOM 842 C CA . PHE A 1 105 ? -2.292 -11.045 1.310 1.00 97.50 105 PHE A CA 1
ATOM 843 C C . PHE A 1 105 ? -1.737 -9.724 1.852 1.00 97.50 105 PHE A C 1
ATOM 845 O O . PHE A 1 105 ? -2.077 -9.323 2.965 1.00 97.50 105 PHE A O 1
ATOM 852 N N . GLY A 1 106 ? -0.940 -9.020 1.046 1.00 96.06 106 GLY A N 1
ATOM 853 C CA . GLY A 1 106 ? -0.370 -7.720 1.372 1.00 96.06 106 GLY A CA 1
ATOM 854 C C . GLY A 1 106 ? -1.445 -6.692 1.706 1.00 96.06 106 GLY A C 1
ATOM 855 O O . GLY A 1 106 ? -1.354 -6.050 2.746 1.00 96.06 106 GLY A O 1
ATOM 856 N N . HIS A 1 107 ? -2.509 -6.598 0.908 1.00 96.44 107 HIS A N 1
ATOM 857 C CA . HIS A 1 107 ? -3.609 -5.658 1.151 1.00 96.44 107 HIS A CA 1
ATOM 858 C C . HIS A 1 107 ? -4.420 -5.982 2.402 1.00 96.44 107 HIS A C 1
ATOM 860 O O . HIS A 1 107 ? -4.806 -5.077 3.145 1.00 96.44 107 HIS A O 1
ATOM 866 N N . ILE A 1 108 ? -4.662 -7.270 2.656 1.00 97.56 108 ILE A N 1
ATOM 867 C CA . ILE A 1 108 ? -5.335 -7.712 3.877 1.00 97.56 108 ILE A CA 1
ATOM 868 C C . ILE A 1 108 ? -4.499 -7.316 5.094 1.00 97.56 108 ILE A C 1
ATOM 870 O O . ILE A 1 108 ? -5.018 -6.664 5.995 1.00 97.56 108 ILE A O 1
ATOM 874 N N . VAL A 1 109 ? -3.206 -7.658 5.111 1.00 97.38 109 VAL A N 1
ATOM 875 C CA . VAL A 1 109 ? -2.310 -7.351 6.237 1.00 97.38 109 VAL A CA 1
ATOM 876 C C . VAL A 1 109 ? -2.088 -5.846 6.391 1.00 97.38 109 VAL A C 1
ATOM 878 O O . VAL A 1 109 ? -2.022 -5.355 7.517 1.00 97.38 109 VAL A O 1
ATOM 881 N N . TRP A 1 110 ? -2.011 -5.105 5.286 1.00 96.25 110 TRP A N 1
ATOM 882 C CA . TRP A 1 110 ? -1.832 -3.656 5.280 1.00 96.25 110 TRP A CA 1
ATOM 883 C C . TRP A 1 110 ? -2.995 -2.933 5.966 1.00 96.25 110 TRP A C 1
ATOM 885 O O . TRP A 1 110 ? -2.763 -2.178 6.914 1.00 96.25 110 TRP A O 1
ATOM 895 N N . LEU A 1 111 ? -4.243 -3.206 5.561 1.00 96.25 111 LEU A N 1
ATOM 896 C CA . LEU A 1 111 ? -5.417 -2.618 6.220 1.00 96.25 111 LEU A CA 1
ATOM 897 C C . LEU A 1 111 ? -5.594 -3.154 7.637 1.00 96.25 111 LEU A C 1
ATOM 899 O O . LEU A 1 111 ? -5.965 -2.399 8.533 1.00 96.25 111 LEU A O 1
ATOM 903 N N . TRP A 1 112 ? -5.280 -4.430 7.853 1.00 97.00 112 TRP A N 1
ATOM 904 C CA . TRP A 1 112 ? -5.384 -5.049 9.165 1.00 97.00 112 TRP A CA 1
ATOM 905 C C . TRP A 1 112 ? -4.472 -4.407 10.208 1.00 97.00 112 TRP A C 1
ATOM 907 O O . TRP A 1 112 ? -4.920 -4.000 11.283 1.00 97.00 112 TRP A O 1
ATOM 917 N N . GLY A 1 113 ? -3.194 -4.242 9.868 1.00 96.25 113 GLY A N 1
ATOM 918 C CA . GLY A 1 113 ? -2.231 -3.572 10.734 1.00 96.25 113 GLY A CA 1
ATOM 919 C C . GLY A 1 113 ? -2.618 -2.117 10.993 1.00 96.25 113 GLY A C 1
ATOM 920 O O . GLY A 1 113 ? -2.543 -1.649 12.130 1.00 96.25 113 GLY A O 1
ATOM 921 N N . MET A 1 114 ? -3.086 -1.413 9.960 1.00 95.12 114 MET A N 1
ATOM 922 C CA . MET A 1 114 ? -3.531 -0.029 10.087 1.00 95.12 114 MET A CA 1
ATOM 923 C C . MET A 1 114 ? -4.737 0.107 11.022 1.00 95.12 114 MET A C 1
ATOM 925 O O . MET A 1 114 ? -4.746 0.989 11.880 1.00 95.12 114 MET A O 1
ATOM 929 N N . GLU A 1 115 ? -5.724 -0.779 10.903 1.00 96.12 115 GLU A N 1
ATOM 930 C CA . GLU A 1 115 ? -6.929 -0.755 11.728 1.00 96.12 115 GLU A CA 1
ATOM 931 C C . GLU A 1 115 ? -6.639 -1.072 13.194 1.00 96.12 115 GLU A C 1
ATOM 933 O O . GLU A 1 115 ? -7.167 -0.399 14.076 1.00 96.12 115 GLU A O 1
ATOM 938 N N . ILE A 1 116 ? -5.757 -2.035 13.479 1.00 95.62 116 ILE A N 1
ATOM 939 C CA . ILE A 1 116 ? -5.339 -2.319 14.859 1.00 95.62 116 ILE A CA 1
ATOM 940 C C . ILE A 1 116 ? -4.760 -1.068 15.516 1.00 95.62 116 ILE A C 1
ATOM 942 O O . ILE A 1 116 ? -5.145 -0.722 16.636 1.00 95.62 116 ILE A O 1
ATOM 946 N N . VAL A 1 117 ? -3.850 -0.389 14.816 1.00 95.56 117 VAL A N 1
ATOM 947 C CA . VAL A 1 117 ? -3.198 0.819 15.329 1.00 95.56 117 VAL A CA 1
ATOM 948 C C . VAL A 1 117 ? -4.210 1.957 15.467 1.00 95.56 117 VAL A C 1
ATOM 950 O O . VAL A 1 117 ? -4.258 2.601 16.516 1.00 95.56 117 VAL A O 1
ATOM 953 N N . ARG A 1 118 ? -5.060 2.179 14.455 1.00 95.00 118 ARG A N 1
ATOM 954 C CA . ARG A 1 118 ? -6.121 3.196 14.490 1.00 95.00 118 ARG A CA 1
ATOM 955 C C . ARG A 1 118 ? -7.046 2.980 15.687 1.00 95.00 118 ARG A C 1
ATOM 957 O O . ARG A 1 118 ? -7.260 3.921 16.448 1.00 95.00 118 ARG A O 1
ATOM 964 N N . ARG A 1 119 ? -7.561 1.761 15.869 1.00 94.06 119 ARG A N 1
ATOM 965 C CA . ARG A 1 119 ? -8.501 1.405 16.938 1.00 94.06 119 ARG A CA 1
ATOM 966 C C . ARG A 1 119 ? -7.877 1.559 18.323 1.00 94.06 119 ARG A C 1
ATOM 968 O O . ARG A 1 119 ? -8.504 2.143 19.202 1.00 94.06 119 ARG A O 1
ATOM 975 N N . ASP A 1 120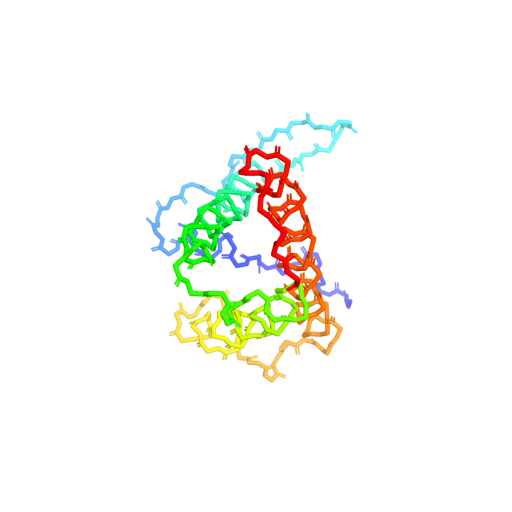 ? -6.639 1.099 18.531 1.00 94.44 120 ASP A N 1
ATOM 976 C CA . ASP A 1 120 ? -5.946 1.269 19.820 1.00 94.44 120 ASP A CA 1
ATOM 977 C C . ASP A 1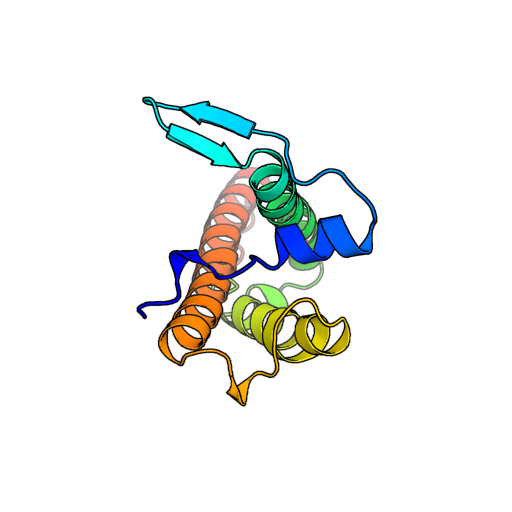 120 ? -5.750 2.755 20.162 1.00 94.44 120 ASP A C 1
ATOM 979 O O . ASP A 1 120 ? -6.091 3.195 21.264 1.00 94.44 120 ASP A O 1
ATOM 983 N N . ILE A 1 121 ? -5.284 3.557 19.199 1.00 93.88 121 ILE A N 1
ATOM 984 C CA . ILE A 1 121 ? -5.105 5.001 19.387 1.00 93.88 121 ILE A CA 1
ATOM 985 C C . ILE A 1 121 ? -6.454 5.683 19.651 1.00 93.88 121 ILE A C 1
ATOM 987 O O . ILE A 1 121 ? -6.571 6.451 20.611 1.00 93.88 121 ILE A O 1
ATOM 991 N N . ARG A 1 122 ? -7.488 5.379 18.855 1.00 93.19 122 ARG A N 1
ATOM 992 C CA . ARG A 1 122 ? -8.841 5.931 19.018 1.00 93.19 122 ARG A CA 1
ATOM 993 C C . ARG A 1 122 ? -9.387 5.630 20.409 1.00 93.19 122 ARG A C 1
ATOM 995 O O . ARG A 1 122 ? -9.792 6.562 21.103 1.00 93.19 122 ARG A O 1
ATOM 1002 N N . ASN A 1 123 ? -9.358 4.371 20.840 1.00 92.81 123 ASN A N 1
ATOM 1003 C CA . ASN A 1 123 ? -9.899 3.953 22.134 1.00 92.81 123 ASN A CA 1
ATOM 1004 C C . ASN A 1 123 ? -9.164 4.649 23.296 1.00 92.81 123 ASN A C 1
ATOM 1006 O O . ASN A 1 123 ? -9.781 5.068 24.278 1.00 92.81 123 ASN A O 1
ATOM 1010 N N . ARG A 1 124 ? -7.844 4.858 23.184 1.00 93.44 124 ARG A N 1
ATOM 1011 C CA . ARG A 1 124 ? -7.059 5.582 24.202 1.00 93.44 124 ARG A CA 1
ATOM 1012 C C . ARG A 1 124 ? -7.386 7.069 24.275 1.00 93.44 124 ARG A C 1
ATOM 1014 O O . ARG A 1 124 ? -7.383 7.609 25.387 1.00 93.44 124 ARG A O 1
ATOM 1021 N N . ILE A 1 125 ? -7.618 7.714 23.132 1.00 93.44 125 ILE A N 1
ATOM 1022 C CA . ILE A 1 125 ? -7.905 9.153 23.038 1.00 93.44 125 ILE A CA 1
ATOM 1023 C C . ILE A 1 125 ? -9.351 9.446 23.451 1.00 93.44 125 ILE A C 1
ATOM 1025 O O . ILE A 1 125 ? -9.577 10.320 24.283 1.00 93.44 125 ILE A O 1
ATOM 1029 N N . THR A 1 126 ? -10.313 8.701 22.906 1.00 91.50 126 THR A N 1
ATOM 1030 C CA . THR A 1 126 ? -11.755 8.929 23.116 1.00 91.50 126 THR A CA 1
ATOM 1031 C C . THR A 1 126 ? -12.274 8.344 24.427 1.00 91.50 126 THR A C 1
ATOM 1033 O O . THR A 1 126 ? -13.278 8.820 24.943 1.00 91.50 126 THR A O 1
ATOM 1036 N N . LYS A 1 127 ? -11.585 7.338 24.989 1.00 90.06 127 LYS A N 1
ATOM 1037 C CA . LYS A 1 127 ? -12.061 6.512 26.118 1.00 90.06 127 LYS A CA 1
ATOM 1038 C C . LYS A 1 127 ? -13.331 5.712 25.810 1.00 90.06 127 LYS A C 1
ATOM 1040 O O . LYS A 1 127 ? -13.941 5.168 26.727 1.00 90.06 127 LYS A O 1
ATOM 1045 N N . GLU A 1 128 ? -13.692 5.593 24.539 1.00 84.50 128 GLU A N 1
ATOM 1046 C CA . GLU A 1 128 ? -14.789 4.761 24.057 1.00 84.50 128 GLU A CA 1
ATOM 1047 C C . GLU A 1 128 ? -14.214 3.465 23.490 1.00 84.50 128 GLU A C 1
ATOM 1049 O O . GLU A 1 128 ? -13.245 3.498 22.733 1.00 84.50 128 GLU A O 1
ATOM 1054 N N . ILE A 1 129 ? -14.790 2.323 23.862 1.00 78.00 129 ILE A N 1
ATOM 1055 C CA . ILE A 1 129 ? -14.350 1.025 23.349 1.00 78.00 129 ILE A CA 1
ATOM 1056 C C . ILE A 1 129 ? -15.129 0.734 22.071 1.00 78.00 129 ILE A C 1
ATOM 1058 O O . ILE A 1 129 ? -16.327 0.463 22.117 1.00 78.00 129 ILE A O 1
ATOM 1062 N N . GLU A 1 130 ? -14.434 0.797 20.941 1.00 70.94 130 GLU A N 1
ATOM 1063 C CA . GLU A 1 130 ? -14.886 0.193 19.690 1.00 70.94 130 GLU A CA 1
ATOM 1064 C C . GLU A 1 130 ? -14.519 -1.303 19.727 1.00 70.94 130 GLU A C 1
ATOM 1066 O O . GLU A 1 130 ? -13.334 -1.639 19.860 1.00 70.94 130 GLU A O 1
ATOM 1071 N N . GLU A 1 131 ? -15.529 -2.182 19.691 1.00 59.69 131 GLU A N 1
ATOM 1072 C CA . GLU A 1 131 ? -15.359 -3.648 19.632 1.00 59.69 131 GLU A CA 1
ATOM 1073 C C . GLU A 1 131 ? -14.924 -4.123 18.240 1.00 59.69 131 GLU A C 1
ATOM 1075 O O . GLU A 1 131 ? -15.577 -3.749 17.241 1.00 59.69 131 GLU A O 1
#

Organism: Campylobacter jejuni (NCBI:txid197)